Protein AF-A0A7W1XIV8-F1 (afdb_monomer)

Organism: NCBI:txid357441

Radius of gyration: 9.29 Å; Cα contacts (8 Å, |Δi|>4): 12; chains: 1; bounding box: 19×15×23 Å

Secondary structure (DSSP, 8-state):
-HHHHHHHHHHHHSSHHHHHHHHHHTT--

Structure (mmCIF, N/CA/C/O backbone):
data_AF-A0A7W1XIV8-F1
#
_entry.id   AF-A0A7W1XIV8-F1
#
loop_
_atom_site.group_PDB
_atom_site.id
_atom_site.type_symbol
_atom_site.label_atom_id
_atom_site.label_alt_id
_atom_site.label_comp_id
_atom_site.label_asym_id
_atom_site.label_entity_id
_atom_site.label_seq_id
_atom_site.pdbx_PDB_ins_code
_atom_site.Cartn_x
_atom_site.Cartn_y
_atom_site.Cartn_z
_atom_site.occupancy
_atom_site.B_iso_or_equiv
_atom_site.auth_seq_id
_atom_site.auth_comp_id
_atom_site.auth_asym_id
_atom_site.auth_atom_id
_atom_site.pdbx_PDB_model_num
ATOM 1 N N . GLN A 1 1 ? -1.381 8.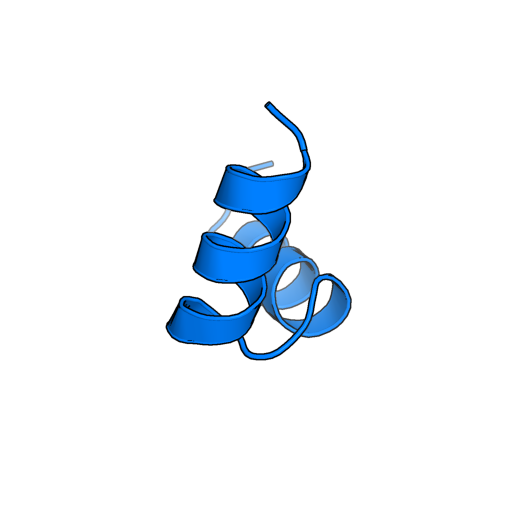665 12.657 1.00 63.06 1 GLN A N 1
ATOM 2 C CA . GLN A 1 1 ? -1.017 8.780 11.229 1.00 63.06 1 GLN A CA 1
ATOM 3 C C . GLN A 1 1 ? -0.917 7.404 10.570 1.00 63.06 1 GLN A C 1
ATOM 5 O O . GLN A 1 1 ? -1.555 7.218 9.546 1.00 63.06 1 GLN A O 1
ATOM 10 N N . GLU A 1 2 ? -0.260 6.415 11.184 1.00 69.38 2 GLU A N 1
ATOM 11 C CA . GLU A 1 2 ? -0.134 5.048 10.631 1.00 69.38 2 GLU A CA 1
ATOM 12 C C . GLU A 1 2 ? -1.465 4.325 10.405 1.00 69.38 2 GLU A C 1
ATOM 14 O O . GLU A 1 2 ? -1.659 3.725 9.359 1.00 69.38 2 GLU A O 1
ATOM 19 N N . LYS A 1 3 ? -2.438 4.472 11.312 1.00 78.44 3 LYS A N 1
ATOM 20 C CA . LYS A 1 3 ? -3.740 3.793 11.189 1.00 78.44 3 LYS A CA 1
ATOM 21 C C . LYS A 1 3 ? -4.512 4.142 9.910 1.00 78.44 3 LYS A C 1
ATOM 23 O O .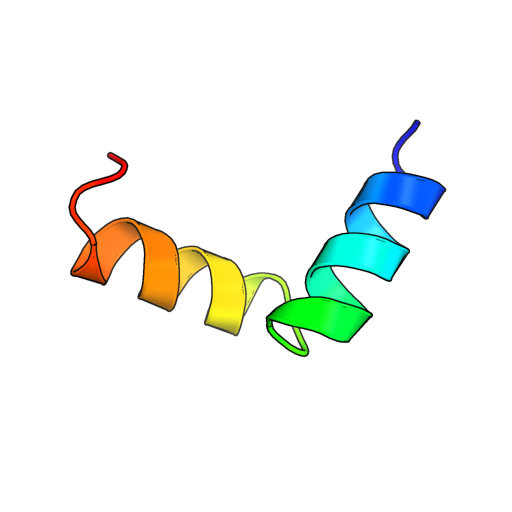 LYS A 1 3 ? -5.191 3.294 9.346 1.00 78.44 3 LYS A O 1
ATOM 28 N N . VAL A 1 4 ? -4.407 5.393 9.455 1.00 85.62 4 VAL A N 1
ATOM 29 C CA . VAL A 1 4 ? -5.067 5.855 8.223 1.00 85.62 4 VAL A CA 1
ATOM 30 C C . VAL A 1 4 ? -4.323 5.328 7.000 1.00 85.62 4 VAL A C 1
ATOM 32 O O . VAL A 1 4 ? -4.958 4.914 6.036 1.00 85.62 4 VAL A O 1
ATOM 35 N N . ALA A 1 5 ? -2.989 5.298 7.055 1.00 86.06 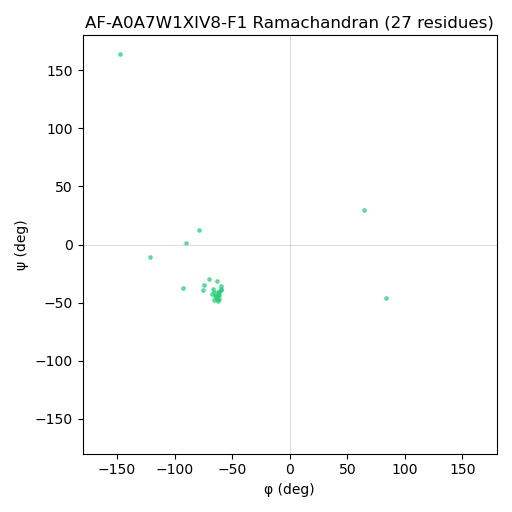5 ALA A N 1
ATOM 36 C CA . ALA A 1 5 ? -2.170 4.724 5.994 1.00 86.06 5 ALA A CA 1
ATOM 37 C C . ALA A 1 5 ? -2.413 3.215 5.859 1.00 86.06 5 ALA A C 1
ATOM 39 O O . ALA A 1 5 ? -2.636 2.742 4.752 1.00 86.06 5 ALA A O 1
ATOM 40 N N . GLU A 1 6 ? -2.468 2.478 6.969 1.00 86.75 6 GLU A N 1
ATOM 41 C CA . GLU A 1 6 ? -2.803 1.053 6.970 1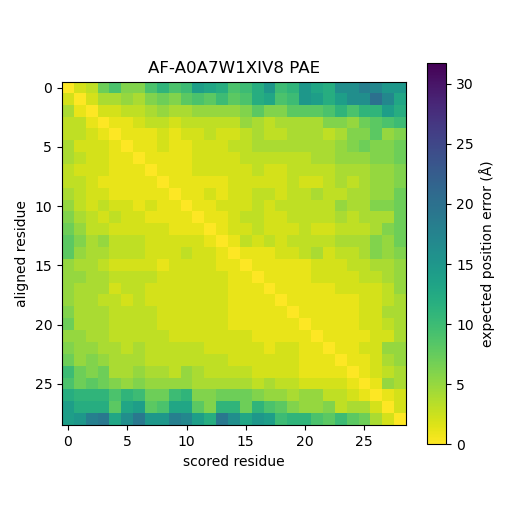.00 86.75 6 GLU A CA 1
ATOM 42 C C . GLU A 1 6 ? -4.205 0.796 6.423 1.00 86.75 6 GLU A C 1
ATOM 44 O O . GLU A 1 6 ? -4.363 -0.050 5.551 1.00 86.75 6 GLU A O 1
ATOM 49 N N . GLN A 1 7 ? -5.218 1.546 6.868 1.00 90.00 7 GLN A N 1
ATOM 50 C CA . GLN A 1 7 ? -6.581 1.407 6.345 1.00 90.00 7 GLN A CA 1
ATOM 51 C C . GLN A 1 7 ? -6.657 1.723 4.853 1.00 90.00 7 GLN A C 1
ATOM 53 O O . GLN A 1 7 ? -7.343 1.025 4.109 1.00 90.00 7 GLN A O 1
ATOM 58 N N . TYR A 1 8 ? -5.948 2.753 4.401 1.00 90.19 8 TYR A N 1
ATOM 59 C CA . TYR A 1 8 ? -5.885 3.122 2.994 1.00 90.19 8 TYR A CA 1
ATOM 60 C C . TYR A 1 8 ? -5.193 2.047 2.155 1.00 90.19 8 TYR A C 1
ATOM 62 O O . TYR A 1 8 ? -5.723 1.641 1.124 1.00 90.19 8 TYR A O 1
ATOM 70 N N . VAL A 1 9 ? -4.039 1.555 2.608 1.00 91.56 9 VAL A N 1
ATOM 71 C CA . VAL A 1 9 ? -3.286 0.500 1.926 1.00 91.56 9 VAL A CA 1
ATOM 72 C C . VAL A 1 9 ? -4.085 -0.798 1.898 1.00 91.56 9 VAL A C 1
ATOM 74 O O . VAL A 1 9 ? -4.213 -1.400 0.836 1.00 91.56 9 VAL A O 1
ATOM 77 N N . ALA A 1 10 ? -4.710 -1.177 3.011 1.00 92.06 10 ALA A N 1
ATOM 78 C CA . ALA A 1 10 ? -5.585 -2.340 3.085 1.00 92.06 10 ALA A CA 1
ATOM 79 C C . ALA A 1 10 ? -6.812 -2.200 2.168 1.00 92.06 10 ALA A C 1
ATOM 81 O O . ALA A 1 10 ? -7.173 -3.147 1.481 1.00 92.06 10 ALA A O 1
ATOM 82 N N . SER A 1 11 ? -7.428 -1.017 2.095 1.00 91.75 11 SER A N 1
ATOM 83 C CA . SER A 1 11 ? -8.620 -0.804 1.258 1.00 91.75 11 SER A CA 1
ATOM 84 C C . SER A 1 11 ? -8.294 -0.718 -0.234 1.00 91.75 11 SER A C 1
ATOM 86 O O . SER A 1 11 ? -9.093 -1.143 -1.062 1.00 91.75 11 SER A O 1
ATOM 88 N N . ARG A 1 12 ? -7.143 -0.137 -0.595 1.00 92.06 12 ARG A N 1
ATOM 89 C CA . ARG A 1 12 ? -6.764 0.135 -1.990 1.00 92.06 12 ARG A CA 1
ATOM 90 C C . ARG A 1 12 ? -5.937 -0.978 -2.622 1.00 92.06 12 ARG A C 1
ATOM 92 O O . ARG A 1 12 ? -6.100 -1.250 -3.806 1.00 92.06 12 ARG A O 1
ATOM 99 N N . TYR A 1 13 ? -5.044 -1.584 -1.849 1.00 92.62 13 TYR A N 1
ATOM 100 C CA . TYR A 1 13 ? -4.080 -2.577 -2.325 1.00 92.62 13 TYR A CA 1
ATOM 101 C C . TYR A 1 13 ? -4.215 -3.924 -1.601 1.00 92.62 13 TYR A C 1
ATOM 103 O O . TYR A 1 13 ? -3.627 -4.905 -2.039 1.00 92.62 13 TYR A O 1
ATOM 111 N N . GLY A 1 14 ? -4.982 -4.009 -0.510 1.00 91.06 14 GLY A N 1
ATOM 112 C CA . GLY A 1 14 ? -5.151 -5.232 0.283 1.00 91.06 14 GLY A CA 1
ATOM 113 C C . GLY A 1 14 ? -4.037 -5.443 1.307 1.00 91.06 14 GLY A C 1
ATOM 114 O O . GLY A 1 14 ? -4.312 -5.719 2.472 1.00 91.06 14 GLY A O 1
ATOM 115 N N . SER A 1 15 ? -2.780 -5.261 0.902 1.00 91.75 15 SER A N 1
ATOM 116 C CA . SER A 1 15 ? -1.611 -5.346 1.781 1.00 91.75 15 SER A CA 1
ATOM 117 C C . SER A 1 15 ? -0.502 -4.383 1.357 1.00 91.75 15 SER A C 1
ATOM 119 O O . SER A 1 15 ? -0.475 -3.882 0.230 1.00 91.75 15 SER A O 1
ATOM 121 N N . TRP A 1 16 ? 0.448 -4.141 2.261 1.00 89.69 16 TRP A N 1
ATOM 122 C CA . TRP A 1 16 ? 1.644 -3.351 1.960 1.00 89.69 16 TRP A CA 1
ATOM 123 C C . TRP A 1 16 ? 2.534 -3.996 0.891 1.00 89.69 16 TRP A C 1
ATOM 125 O O . TRP A 1 16 ? 3.140 -3.279 0.101 1.00 89.69 16 TRP A O 1
ATOM 135 N N . GLU A 1 17 ? 2.577 -5.327 0.808 1.00 91.81 17 GLU A N 1
ATOM 136 C CA . GLU A 1 17 ? 3.315 -6.041 -0.245 1.00 91.81 17 GLU A CA 1
ATOM 137 C C . GLU A 1 17 ? 2.690 -5.822 -1.623 1.00 91.81 17 GLU A C 1
ATOM 139 O O . GLU A 1 17 ? 3.401 -5.536 -2.585 1.00 91.81 17 GLU A O 1
ATOM 144 N N . ALA A 1 18 ? 1.359 -5.870 -1.712 1.00 90.69 18 ALA A N 1
ATOM 145 C CA . ALA A 1 18 ? 0.647 -5.566 -2.947 1.00 90.69 18 ALA A CA 1
ATOM 146 C C . ALA A 1 18 ? 0.788 -4.084 -3.338 1.00 90.69 18 ALA A C 1
ATOM 148 O O . ALA A 1 18 ? 0.974 -3.772 -4.515 1.00 90.69 18 ALA A O 1
ATOM 149 N N . ALA A 1 19 ? 0.771 -3.172 -2.360 1.00 92.50 19 ALA A N 1
ATOM 150 C CA . ALA A 1 19 ? 1.028 -1.750 -2.593 1.00 92.50 19 ALA A CA 1
ATOM 151 C C . ALA A 1 19 ? 2.447 -1.504 -3.121 1.00 92.50 19 ALA A C 1
ATOM 153 O O . ALA A 1 19 ? 2.624 -0.760 -4.082 1.00 92.50 19 ALA A O 1
ATOM 154 N N . LYS A 1 20 ? 3.448 -2.172 -2.537 1.00 89.81 20 LYS A N 1
ATOM 155 C CA . LYS A 1 20 ? 4.846 -2.080 -2.965 1.00 89.81 20 LYS A CA 1
ATOM 156 C C . LYS A 1 20 ? 5.031 -2.588 -4.394 1.00 89.81 20 LYS A C 1
ATOM 158 O O . LYS A 1 20 ? 5.593 -1.867 -5.212 1.00 89.81 20 LYS A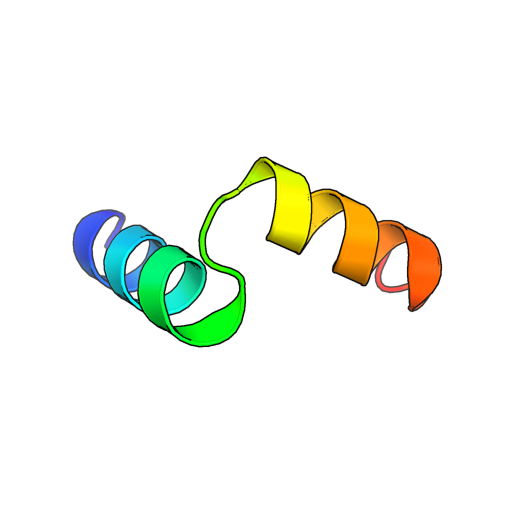 O 1
ATOM 163 N N . ALA A 1 21 ? 4.491 -3.765 -4.715 1.00 92.44 21 ALA A N 1
ATOM 164 C CA . ALA A 1 21 ? 4.531 -4.308 -6.071 1.00 92.44 21 ALA A CA 1
ATOM 165 C C . ALA A 1 21 ? 3.841 -3.375 -7.082 1.00 92.44 21 ALA A C 1
ATOM 167 O O . ALA A 1 21 ? 4.335 -3.184 -8.191 1.00 92.44 21 ALA A O 1
ATOM 168 N N . PHE A 1 22 ? 2.726 -2.746 -6.690 1.00 90.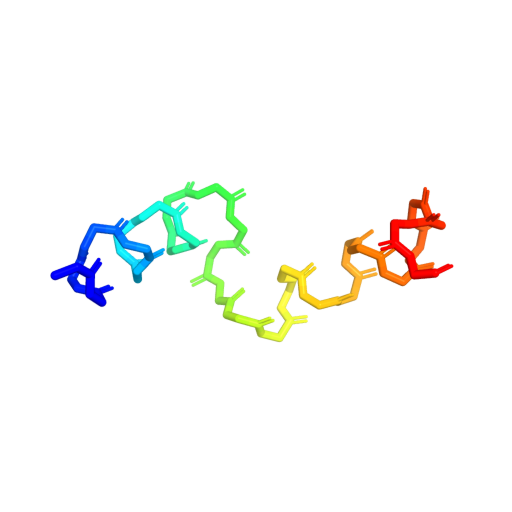38 22 PHE A N 1
ATOM 169 C CA . PHE A 1 22 ? 2.058 -1.742 -7.514 1.00 90.38 22 PHE A CA 1
ATOM 170 C C . PHE A 1 22 ? 2.950 -0.513 -7.743 1.00 90.38 22 PHE A C 1
ATOM 172 O O . PHE A 1 22 ? 3.083 -0.080 -8.883 1.00 90.38 22 PHE A O 1
ATOM 179 N N . TRP A 1 23 ? 3.587 0.049 -6.713 1.00 89.94 23 TRP A N 1
ATOM 1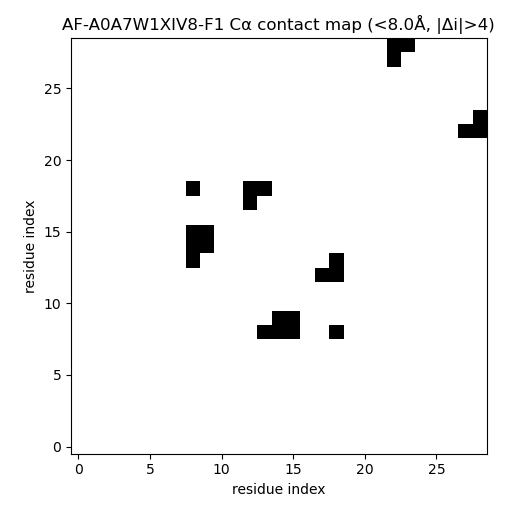80 C CA . TRP A 1 23 ? 4.450 1.228 -6.869 1.00 89.94 23 TRP A CA 1
ATOM 181 C C . TRP A 1 23 ? 5.703 0.949 -7.698 1.00 89.94 23 TRP A C 1
ATOM 183 O O . TRP A 1 23 ? 6.036 1.759 -8.562 1.00 89.94 23 TRP A O 1
ATOM 193 N N . GLU A 1 24 ? 6.344 -0.204 -7.496 1.00 90.50 24 GLU A N 1
ATOM 194 C CA . GLU A 1 24 ? 7.485 -0.652 -8.304 1.00 90.50 24 GLU A CA 1
ATOM 195 C C . GLU A 1 24 ? 7.080 -0.833 -9.775 1.00 90.50 24 GLU A C 1
ATOM 197 O O . GLU A 1 24 ? 7.775 -0.362 -10.673 1.00 90.50 24 GLU A O 1
ATOM 202 N N . ALA A 1 25 ? 5.912 -1.432 -10.036 1.00 89.56 25 ALA A N 1
ATOM 203 C CA . ALA A 1 25 ? 5.397 -1.614 -11.393 1.00 89.56 25 ALA A CA 1
ATOM 204 C C . ALA A 1 25 ? 4.957 -0.300 -12.065 1.00 89.56 25 ALA A C 1
ATOM 206 O O . ALA A 1 25 ? 5.028 -0.181 -13.287 1.00 89.56 25 ALA A O 1
ATOM 207 N N . ASN A 1 26 ? 4.497 0.685 -11.288 1.00 87.38 26 ASN A N 1
ATOM 208 C CA . ASN A 1 26 ? 4.056 1.989 -11.795 1.00 87.38 26 ASN A CA 1
ATOM 209 C C . ASN A 1 26 ? 5.190 3.027 -11.865 1.00 87.38 26 ASN A C 1
ATOM 211 O O . ASN A 1 26 ? 4.935 4.168 -12.248 1.00 87.38 26 ASN A O 1
ATOM 215 N N . GLY A 1 27 ? 6.426 2.665 -11.498 1.00 86.06 27 GLY A N 1
ATOM 216 C CA . GLY A 1 27 ? 7.560 3.592 -11.515 1.00 86.06 27 GLY A CA 1
ATOM 217 C C . GLY A 1 27 ? 7.397 4.754 -10.533 1.00 86.06 27 GLY A C 1
ATOM 218 O O . GLY A 1 27 ? 7.882 5.851 -10.784 1.00 86.06 27 GLY A O 1
ATOM 219 N N . TRP A 1 28 ? 6.684 4.534 -9.423 1.00 77.06 28 TRP A N 1
ATOM 220 C CA . TRP A 1 28 ? 6.603 5.486 -8.305 1.00 77.06 28 TRP A CA 1
ATOM 221 C C . T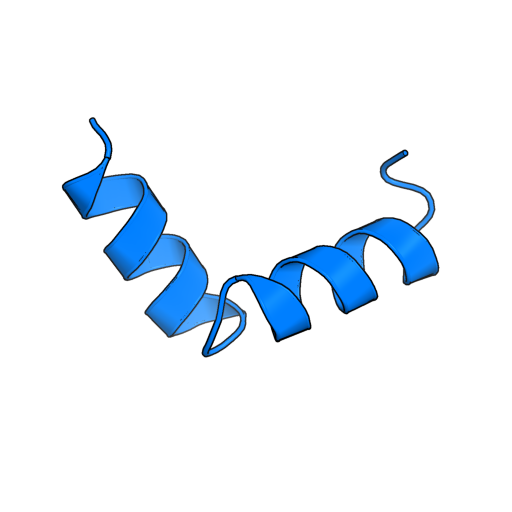RP A 1 28 ? 7.843 5.434 -7.397 1.00 77.06 28 TRP A C 1
ATOM 223 O O . TRP A 1 28 ? 7.831 6.003 -6.306 1.00 77.06 28 TRP A O 1
ATOM 233 N N . TYR A 1 29 ? 8.896 4.762 -7.868 1.00 57.72 29 TYR A N 1
ATOM 234 C CA . TYR A 1 29 ? 10.212 4.683 -7.254 1.00 57.72 29 TYR A CA 1
ATOM 235 C C . TYR A 1 29 ? 11.247 5.417 -8.104 1.00 57.72 29 TYR A C 1
ATOM 237 O O . TYR A 1 29 ? 11.264 5.172 -9.332 1.00 57.72 29 TYR A O 1
#

Solvent-accessible surface area (backbone atoms only — not comparable to full-atom values): 1734 Å² total; per-residue (Å²): 115,65,69,58,51,50,52,48,36,39,74,75,43,62,34,70,67,49,41,48,54,49,34,62,74,69,59,76,109

Sequence (29 aa):
QEKVAEQYVASRYGSWEAAKAFWEANGWY

Foldseek 3Di:
DVVVVQVCCCVPQVDPVSVVVVCVVVVVD

pLDDT: mean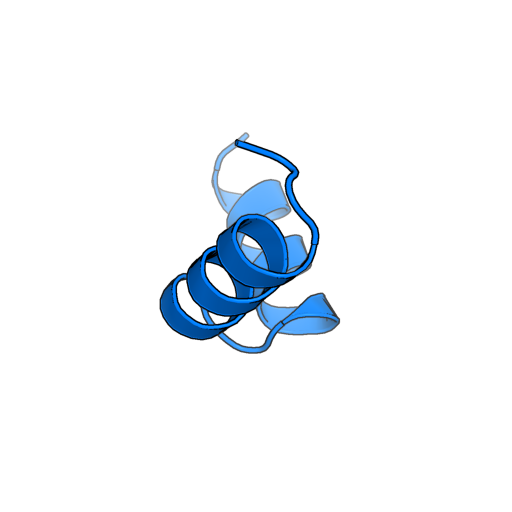 86.48, std 8.8, range [57.72, 92.62]